Protein AF-A0A1Q5UKC8-F1 (afdb_monomer_lite)

Foldseek 3Di:
DVCLLPDPDPDDDDPDPPDDSPPPVSSVCVVVVVDDDDDDDPLLPLCCLVPDDDDPVSVVVSCVVVVHDDDDDD

Sequence (74 aa):
TVDLLTREKSSFQTKLRHVDIHQLWIRQEVQAKRLRIEWIKSAEMLADGLTKRFSAEKHAVFVQQLGMEILPTQ

Radius of gyration: 17.95 Å; chains: 1; bounding box: 32×31×53 Å

Organism: NCBI:txid1316194

Structure (mmCIF, N/CA/C/O backbone):
data_AF-A0A1Q5UKC8-F1
#
_entry.id   AF-A0A1Q5UKC8-F1
#
loop_
_atom_site.group_PDB
_atom_site.id
_atom_site.type_symbol
_atom_site.label_atom_id
_atom_site.label_alt_id
_atom_site.label_comp_id
_atom_site.label_asym_id
_atom_site.label_entity_id
_atom_site.label_seq_id
_atom_site.pdbx_PDB_ins_code
_atom_site.Cartn_x
_atom_site.Cartn_y
_atom_site.Cartn_z
_atom_site.occupancy
_atom_site.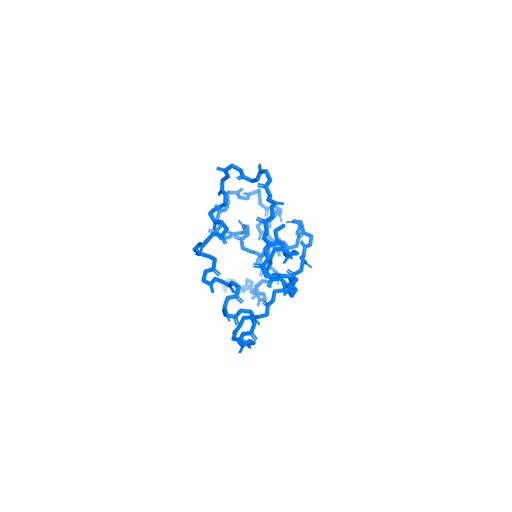B_iso_or_equiv
_atom_site.auth_seq_id
_atom_site.auth_comp_id
_atom_site.auth_asym_id
_atom_site.auth_atom_id
_atom_site.pdbx_PDB_model_num
ATOM 1 N N . THR A 1 1 ? -4.111 5.237 8.704 1.00 66.25 1 THR A N 1
ATOM 2 C CA . THR A 1 1 ? -5.356 4.651 8.161 1.00 66.25 1 THR A CA 1
ATOM 3 C C . THR A 1 1 ? -5.524 3.193 8.536 1.00 66.25 1 THR A C 1
ATOM 5 O O . THR A 1 1 ? -6.604 2.866 8.993 1.00 66.25 1 THR A O 1
ATOM 8 N N . VAL A 1 2 ? -4.498 2.334 8.429 1.00 79.69 2 VAL A N 1
ATOM 9 C CA . VAL A 1 2 ? -4.591 0.914 8.851 1.00 79.69 2 VAL A CA 1
ATOM 10 C C . VAL A 1 2 ? -5.126 0.766 10.286 1.00 79.69 2 VAL A C 1
ATOM 12 O O . VAL A 1 2 ? -6.108 0.064 10.493 1.00 79.69 2 VAL A O 1
ATOM 15 N N . ASP A 1 3 ? -4.606 1.545 11.238 1.00 81.31 3 ASP A N 1
ATOM 16 C CA . ASP A 1 3 ? -5.087 1.576 12.633 1.00 81.31 3 ASP A CA 1
ATOM 17 C C . ASP A 1 3 ? -6.584 1.878 12.810 1.00 81.31 3 ASP A C 1
ATOM 19 O O . ASP A 1 3 ? -7.189 1.444 13.789 1.00 81.31 3 ASP A O 1
ATOM 23 N N . LEU A 1 4 ? -7.192 2.639 11.891 1.00 81.62 4 LEU A N 1
ATOM 24 C CA . LEU A 1 4 ? -8.626 2.949 11.928 1.00 81.62 4 LEU A CA 1
ATOM 25 C C . LEU A 1 4 ? -9.468 1.692 11.654 1.00 81.62 4 LEU A C 1
ATOM 27 O O . LEU A 1 4 ? -10.583 1.566 12.152 1.00 81.62 4 LEU A O 1
ATOM 31 N N . LEU A 1 5 ? -8.924 0.762 10.869 1.00 81.75 5 LEU A N 1
ATOM 32 C CA . LEU A 1 5 ? -9.603 -0.448 10.416 1.00 81.75 5 LEU A CA 1
ATOM 33 C C . LEU A 1 5 ? -9.401 -1.616 11.388 1.00 81.75 5 LEU A C 1
ATOM 35 O O . LEU A 1 5 ? -10.276 -2.469 11.490 1.00 81.75 5 LEU A O 1
ATOM 39 N N . THR A 1 6 ? -8.286 -1.639 12.124 1.00 78.81 6 THR A N 1
ATOM 40 C CA . THR A 1 6 ? -7.898 -2.775 12.979 1.00 78.81 6 THR A CA 1
ATOM 41 C C . THR A 1 6 ? -8.180 -2.583 14.472 1.00 78.81 6 THR A C 1
ATOM 43 O O . THR A 1 6 ? -8.291 -3.572 15.191 1.00 78.81 6 THR A O 1
ATOM 46 N N . ARG A 1 7 ? -8.323 -1.348 14.981 1.00 76.69 7 ARG A N 1
ATOM 47 C CA . ARG A 1 7 ? -8.599 -1.110 16.415 1.00 76.69 7 ARG A CA 1
ATOM 48 C C . ARG A 1 7 ? -10.015 -1.523 16.834 1.00 76.69 7 ARG A C 1
ATOM 50 O O . ARG A 1 7 ? -10.994 -1.223 16.151 1.00 76.69 7 ARG A O 1
ATOM 57 N N . GLU A 1 8 ? -10.135 -2.084 18.039 1.00 66.50 8 GLU A N 1
ATOM 58 C CA . GLU A 1 8 ? -11.403 -2.550 18.634 1.00 66.50 8 GLU A CA 1
ATOM 59 C C . GLU A 1 8 ? -12.276 -1.446 19.262 1.00 66.50 8 GLU A C 1
ATOM 61 O O . GLU A 1 8 ? -13.443 -1.681 19.565 1.00 66.50 8 GLU A O 1
ATOM 66 N N . LYS A 1 9 ? -11.759 -0.221 19.453 1.00 65.25 9 LYS A N 1
ATOM 67 C CA . LYS A 1 9 ? -12.508 0.849 20.143 1.00 65.25 9 LYS A CA 1
ATOM 68 C C . LYS A 1 9 ? -13.808 1.214 19.411 1.00 65.25 9 LYS A C 1
ATOM 70 O O . LYS A 1 9 ? -13.843 1.306 18.183 1.00 65.25 9 LYS A O 1
ATOM 75 N N . SER A 1 10 ? -14.873 1.437 20.182 1.00 59.91 10 SER A N 1
ATOM 76 C CA . SER A 1 10 ? -16.222 1.743 19.686 1.00 59.91 10 SER A C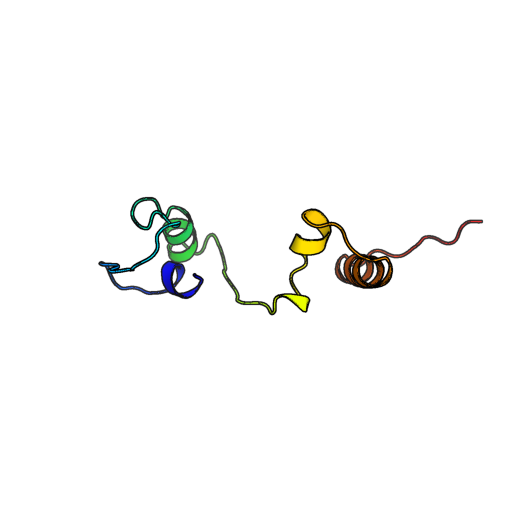A 1
ATOM 77 C C . SER A 1 10 ? -16.416 3.205 19.271 1.00 59.91 10 SER A C 1
ATOM 79 O O . SER A 1 10 ? -17.291 3.474 18.453 1.00 59.91 10 SER A O 1
ATOM 81 N N . SER A 1 11 ? -15.594 4.141 19.767 1.00 62.97 11 SER A N 1
ATOM 82 C CA . SER A 1 11 ? -15.624 5.546 19.341 1.00 62.97 11 SER A CA 1
ATOM 83 C C . SER A 1 11 ? -14.288 5.997 18.748 1.00 62.97 11 SER A C 1
ATOM 85 O O . SER A 1 11 ? -13.207 5.733 19.283 1.00 62.97 11 SER A O 1
ATOM 87 N N . PHE A 1 12 ? -14.376 6.688 17.613 1.00 67.62 12 PHE A N 1
ATOM 88 C CA . PHE A 1 12 ? -13.244 7.293 16.927 1.00 67.62 12 PHE A CA 1
ATOM 89 C C . PHE A 1 12 ? -13.385 8.812 17.002 1.00 67.62 12 PHE A C 1
ATOM 91 O O . PHE A 1 12 ? -14.197 9.402 16.299 1.00 67.62 12 PHE A O 1
ATOM 98 N N . GLN A 1 13 ? -12.583 9.464 17.841 1.00 66.56 13 GLN A N 1
ATOM 99 C CA . GLN A 1 13 ? -12.351 10.901 17.719 1.00 66.56 13 GLN A CA 1
ATOM 100 C C . GLN A 1 13 ? -11.123 11.094 16.836 1.00 66.56 13 GLN A C 1
ATOM 102 O O . GLN A 1 13 ? -9.997 10.820 17.250 1.00 66.56 13 GLN A O 1
ATOM 107 N N . THR A 1 14 ? -11.333 11.516 15.592 1.00 68.31 14 THR A N 1
ATOM 108 C CA . THR A 1 14 ? -10.237 11.773 14.651 1.00 68.31 14 THR A CA 1
ATOM 109 C C . THR A 1 14 ? -10.399 13.162 14.045 1.00 68.31 14 THR A C 1
ATOM 111 O O . THR A 1 14 ? -11.514 13.598 13.785 1.00 68.31 14 THR A O 1
ATOM 114 N N . LYS A 1 15 ? -9.287 13.862 13.794 1.00 75.31 15 LYS A N 1
ATOM 115 C CA . LYS A 1 15 ? -9.279 15.146 13.066 1.00 75.31 15 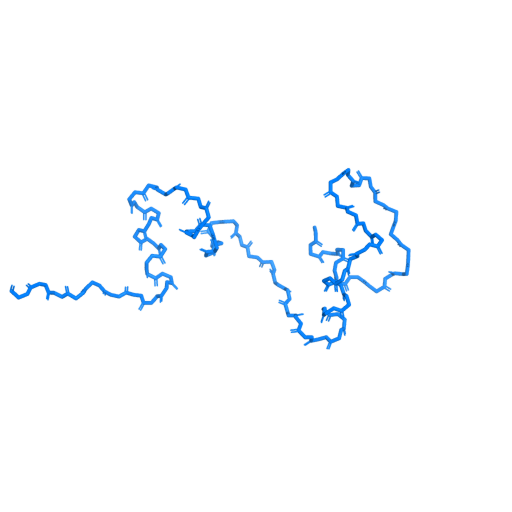LYS A CA 1
ATOM 116 C C . LYS A 1 15 ? -9.234 14.947 11.540 1.00 75.31 15 LYS A C 1
ATOM 118 O O . LYS A 1 15 ? -8.751 15.821 10.821 1.00 75.31 15 LYS A O 1
ATOM 123 N N . LEU A 1 16 ? -9.644 13.776 11.043 1.00 77.44 16 LEU A N 1
ATOM 124 C CA . LEU A 1 16 ? -9.576 13.461 9.618 1.00 77.44 16 LEU A CA 1
ATOM 125 C C . LEU A 1 16 ? -10.611 14.295 8.861 1.00 77.44 16 LEU A C 1
ATOM 127 O O . LEU A 1 16 ? -11.794 14.257 9.170 1.00 77.44 16 LEU A O 1
ATOM 131 N N . ARG A 1 17 ? -10.149 15.050 7.860 1.00 79.12 17 ARG A N 1
ATOM 132 C CA . ARG A 1 17 ? -11.008 15.898 7.013 1.00 79.12 17 ARG A CA 1
ATOM 133 C C . ARG A 1 17 ? -11.523 15.189 5.760 1.00 79.12 17 ARG A C 1
ATOM 135 O O . ARG A 1 17 ? -12.480 15.648 5.156 1.00 79.12 17 ARG A O 1
ATOM 142 N N . HIS A 1 18 ? -10.863 14.103 5.359 1.00 79.94 18 HIS A N 1
ATOM 143 C CA . HIS A 1 18 ? -11.080 13.438 4.067 1.00 79.94 18 HIS A CA 1
ATOM 144 C C . HIS A 1 18 ? -11.503 11.971 4.201 1.00 79.94 18 HIS A C 1
ATOM 146 O O . HIS A 1 18 ? -11.535 11.251 3.210 1.00 79.94 18 HIS A O 1
ATOM 152 N N . VAL A 1 19 ? -11.784 11.507 5.420 1.00 73.56 19 VAL A N 1
ATOM 153 C CA . VAL A 1 19 ? -12.221 10.133 5.684 1.00 73.56 19 VAL A CA 1
ATOM 154 C C . VAL A 1 19 ? -13.494 10.207 6.508 1.00 73.56 19 VAL A C 1
ATOM 156 O O . VAL A 1 19 ? -13.448 10.660 7.651 1.00 73.56 19 VAL A O 1
ATOM 159 N N . ASP A 1 20 ? -14.610 9.760 5.934 1.00 74.25 20 ASP A N 1
ATOM 160 C CA . ASP A 1 20 ? -15.833 9.550 6.700 1.00 74.25 20 ASP A CA 1
ATOM 161 C C . ASP A 1 20 ? -15.680 8.279 7.543 1.00 74.25 20 ASP A C 1
ATOM 163 O O . ASP A 1 20 ? -15.690 7.152 7.047 1.00 74.25 20 ASP A O 1
ATOM 167 N N . ILE A 1 21 ? -15.488 8.480 8.843 1.00 71.12 21 ILE A N 1
ATOM 168 C CA . ILE A 1 21 ? -15.299 7.410 9.822 1.00 71.12 21 ILE A CA 1
ATOM 169 C C . ILE A 1 21 ? -16.612 6.726 10.225 1.00 71.12 21 ILE A C 1
ATOM 171 O O . ILE A 1 21 ? -16.568 5.649 10.820 1.00 71.12 21 ILE A O 1
ATOM 175 N N . HIS A 1 22 ? -17.765 7.325 9.916 1.00 68.12 22 HIS A N 1
ATOM 176 C CA . HIS A 1 22 ? -19.080 6.804 10.288 1.00 68.12 22 HIS A CA 1
ATOM 177 C C . HIS A 1 22 ? -19.611 5.786 9.268 1.00 68.12 22 HIS A C 1
ATOM 179 O O . HIS A 1 22 ? -20.380 4.901 9.637 1.00 68.12 22 HIS A O 1
ATOM 185 N N . GLN A 1 23 ? -19.145 5.846 8.017 1.00 65.94 23 GLN A N 1
ATOM 186 C CA . GLN A 1 23 ? -19.531 4.938 6.926 1.00 65.94 23 GLN A CA 1
ATOM 187 C C . GLN A 1 23 ? -18.406 3.968 6.526 1.00 65.94 23 GLN A C 1
ATOM 189 O O . GLN A 1 23 ? -18.237 3.606 5.361 1.00 65.94 23 GLN A O 1
ATOM 194 N N . LEU A 1 24 ? -17.605 3.530 7.500 1.00 75.94 24 LEU A N 1
ATOM 195 C CA . LEU A 1 24 ? -16.406 2.732 7.254 1.00 75.94 24 LEU A CA 1
ATOM 196 C C . LEU A 1 24 ? -16.730 1.242 7.001 1.00 75.94 24 LEU A C 1
ATOM 198 O O . LEU A 1 24 ? -16.358 0.372 7.788 1.00 75.94 24 LEU A O 1
ATOM 202 N N . TRP A 1 25 ? -17.417 0.929 5.897 1.00 85.56 25 TRP A N 1
ATOM 203 C CA . TRP A 1 25 ? -17.784 -0.449 5.518 1.00 85.56 25 TRP A CA 1
ATOM 204 C C . TRP A 1 25 ? -16.567 -1.386 5.465 1.00 85.56 25 TRP A C 1
ATOM 206 O O . TRP A 1 25 ? -16.647 -2.530 5.898 1.00 85.56 25 TRP A O 1
ATOM 216 N N . ILE A 1 26 ? -15.400 -0.865 5.066 1.00 86.38 26 ILE A N 1
ATOM 217 C CA . ILE A 1 26 ? -14.135 -1.614 5.043 1.00 86.38 26 ILE A CA 1
ATOM 218 C C . ILE A 1 26 ? -13.789 -2.179 6.429 1.00 86.38 26 ILE A C 1
ATOM 220 O O . ILE A 1 26 ? -13.296 -3.298 6.529 1.00 86.38 26 ILE A O 1
ATOM 224 N N . ARG A 1 27 ? -14.080 -1.462 7.523 1.00 84.44 27 ARG A N 1
ATOM 225 C CA . ARG A 1 27 ? -13.841 -1.986 8.878 1.00 84.44 27 ARG A CA 1
ATOM 226 C C . ARG A 1 27 ? -14.727 -3.186 9.187 1.00 84.44 27 ARG A C 1
ATOM 228 O O . ARG A 1 27 ? -14.250 -4.111 9.833 1.00 84.44 27 ARG A O 1
ATOM 235 N N . GLN A 1 28 ? -15.975 -3.192 8.718 1.00 86.25 28 GLN A N 1
ATOM 236 C CA . GLN A 1 28 ? -16.871 -4.337 8.899 1.00 86.25 28 GLN A CA 1
ATOM 237 C C . GLN A 1 28 ? -16.305 -5.574 8.192 1.00 86.25 28 GLN A C 1
ATOM 239 O O . GLN A 1 28 ? -16.269 -6.649 8.783 1.00 86.25 28 GLN A O 1
ATOM 244 N N . GLU A 1 29 ? -15.776 -5.411 6.976 1.00 91.12 29 GLU A N 1
ATOM 245 C CA . GLU A 1 29 ? -15.131 -6.494 6.221 1.00 91.12 29 GLU A CA 1
ATOM 246 C C . GLU A 1 29 ? -13.873 -7.032 6.915 1.00 91.12 29 GLU A C 1
ATOM 248 O O . GLU A 1 29 ? -13.661 -8.245 6.973 1.00 91.12 29 GLU A O 1
ATOM 253 N N . VAL A 1 30 ? -13.054 -6.141 7.483 1.00 89.31 30 VAL A N 1
ATOM 254 C CA . VAL 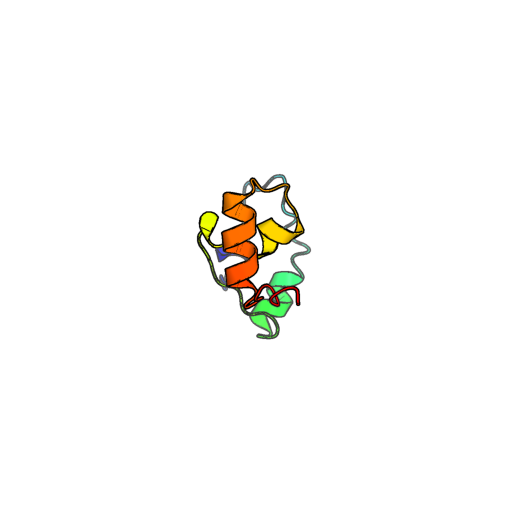A 1 30 ? -11.849 -6.515 8.242 1.00 89.31 30 VAL A CA 1
ATOM 255 C C . VAL A 1 30 ? -12.211 -7.251 9.529 1.00 89.31 30 VAL A C 1
ATOM 257 O O . VAL A 1 30 ? -11.647 -8.304 9.816 1.00 89.31 30 VAL A O 1
ATOM 260 N N . GLN A 1 31 ? -13.182 -6.742 10.293 1.00 86.25 31 GLN A N 1
ATOM 261 C CA . GLN A 1 31 ? -13.658 -7.378 11.527 1.00 86.25 31 GLN A CA 1
ATOM 262 C C . GLN A 1 31 ? -14.305 -8.739 11.255 1.00 86.25 31 GLN A C 1
ATOM 264 O O . GLN A 1 31 ? -14.078 -9.693 11.997 1.00 86.25 31 GLN A O 1
ATOM 269 N N . ALA A 1 32 ? -15.047 -8.854 10.154 1.00 91.62 32 ALA A N 1
ATOM 270 C CA . ALA A 1 32 ? -15.604 -10.114 9.682 1.00 91.62 32 ALA A CA 1
ATOM 271 C C . ALA A 1 32 ? -14.558 -11.050 9.047 1.00 91.62 32 ALA A C 1
ATOM 273 O O . ALA A 1 32 ? -14.921 -12.119 8.561 1.00 91.62 32 ALA A O 1
ATOM 274 N N . LYS A 1 33 ? -13.272 -10.664 9.041 1.00 92.12 33 LYS A N 1
ATOM 275 C CA . LYS A 1 33 ? -12.141 -11.413 8.469 1.00 92.12 33 LYS A CA 1
ATOM 276 C C . LYS A 1 33 ? -12.297 -11.738 6.978 1.00 92.12 33 LYS A C 1
ATOM 278 O O . LYS A 1 33 ? -11.652 -12.655 6.479 1.00 92.12 33 LYS A O 1
ATOM 283 N N . ARG A 1 34 ? -13.127 -10.975 6.261 1.00 94.25 34 ARG A N 1
ATOM 284 C CA . ARG A 1 34 ? -13.297 -11.071 4.803 1.00 94.25 34 ARG A CA 1
ATOM 285 C C . ARG A 1 34 ? -12.213 -10.304 4.051 1.00 94.25 34 ARG A C 1
ATOM 287 O O . ARG A 1 34 ? -11.902 -10.642 2.915 1.00 94.25 34 ARG A O 1
ATOM 294 N N . LEU A 1 35 ? -11.607 -9.310 4.702 1.00 91.25 35 LEU A N 1
ATOM 295 C CA . LEU A 1 35 ? -10.492 -8.534 4.170 1.00 91.25 35 LEU A CA 1
ATOM 296 C C . LEU A 1 35 ? -9.304 -8.561 5.142 1.00 91.25 35 LEU A C 1
ATOM 298 O O . LEU A 1 35 ? -9.439 -8.188 6.307 1.00 91.25 35 LEU A O 1
ATOM 302 N N . ARG A 1 36 ? -8.121 -8.951 4.655 1.00 90.62 36 ARG A N 1
ATOM 303 C CA . ARG A 1 36 ? -6.851 -8.799 5.381 1.00 90.62 36 ARG A CA 1
ATOM 304 C C . ARG A 1 36 ? -6.187 -7.501 4.944 1.00 90.62 36 ARG A C 1
ATOM 306 O O . ARG A 1 36 ? -6.054 -7.249 3.751 1.00 90.62 36 ARG A O 1
ATOM 313 N N . ILE A 1 37 ? -5.767 -6.691 5.910 1.00 88.38 37 ILE A N 1
ATOM 314 C CA . ILE A 1 37 ? -5.066 -5.433 5.647 1.00 88.38 37 ILE A CA 1
ATOM 315 C C . ILE A 1 37 ? -3.668 -5.525 6.215 1.00 88.38 37 ILE A C 1
ATOM 317 O O . ILE A 1 37 ? -3.489 -5.823 7.394 1.00 88.38 37 ILE A O 1
ATOM 321 N N . GLU A 1 38 ? -2.698 -5.204 5.373 1.00 89.31 38 GLU A N 1
ATOM 322 C CA . GLU A 1 38 ? -1.292 -5.148 5.735 1.00 89.31 38 GLU A CA 1
ATOM 323 C C . GLU A 1 38 ? -0.712 -3.819 5.293 1.00 89.31 38 GLU A C 1
ATOM 325 O O . GLU A 1 38 ? -1.094 -3.256 4.265 1.00 89.31 38 GLU A O 1
ATOM 330 N N . TRP A 1 39 ? 0.202 -3.301 6.101 1.00 89.56 39 TRP A N 1
ATOM 331 C CA . TRP A 1 39 ? 0.984 -2.155 5.689 1.00 89.56 39 TRP A CA 1
ATOM 332 C C . TRP A 1 39 ? 2.149 -2.634 4.826 1.00 89.56 39 TRP A C 1
ATOM 334 O O . TRP A 1 39 ? 2.888 -3.529 5.229 1.00 89.56 39 TRP A O 1
ATOM 344 N N . ILE A 1 40 ? 2.326 -1.996 3.673 1.00 90.56 40 ILE A N 1
ATOM 345 C CA . ILE A 1 40 ? 3.485 -2.176 2.798 1.00 90.56 40 ILE A CA 1
ATOM 346 C C . ILE A 1 40 ? 4.138 -0.819 2.554 1.00 90.56 40 ILE A C 1
ATOM 348 O O . ILE A 1 40 ? 3.474 0.223 2.614 1.00 90.56 40 ILE A O 1
ATOM 352 N N . LYS A 1 41 ? 5.448 -0.809 2.292 1.00 90.19 41 LYS A N 1
ATOM 353 C CA . LYS A 1 41 ? 6.148 0.437 1.968 1.00 90.19 41 LYS A CA 1
ATOM 354 C C . LYS A 1 41 ? 5.614 0.983 0.649 1.00 90.19 41 LYS A C 1
ATOM 356 O O . LYS A 1 41 ? 5.338 0.225 -0.273 1.00 90.19 41 LYS A O 1
ATOM 361 N N . SER A 1 42 ? 5.566 2.307 0.502 1.00 85.69 42 SER A N 1
ATOM 362 C CA . SER A 1 42 ? 5.100 2.937 -0.743 1.00 85.69 42 SER A CA 1
ATOM 363 C C . SER A 1 42 ? 5.892 2.495 -1.980 1.00 85.69 42 SER A C 1
ATOM 365 O O . SER A 1 42 ? 5.331 2.416 -3.063 1.00 85.69 42 SER A O 1
ATOM 367 N N . ALA A 1 43 ? 7.184 2.186 -1.826 1.00 83.12 43 ALA A N 1
ATOM 368 C CA . ALA A 1 43 ? 8.023 1.681 -2.916 1.00 83.12 43 ALA A CA 1
ATOM 369 C C . ALA A 1 43 ? 7.642 0.260 -3.378 1.00 83.12 43 ALA A C 1
ATOM 371 O O . ALA A 1 43 ? 7.986 -0.135 -4.485 1.00 83.12 43 ALA A O 1
ATOM 372 N N . GLU A 1 44 ? 6.926 -0.491 -2.542 1.00 85.94 44 GLU A N 1
ATOM 373 C CA . GLU A 1 44 ? 6.488 -1.871 -2.779 1.00 85.94 44 GLU A CA 1
ATOM 374 C C . GLU A 1 44 ? 4.994 -1.929 -3.161 1.00 85.94 44 GLU A C 1
ATOM 376 O O . GLU A 1 44 ? 4.426 -3.006 -3.325 1.00 85.94 44 GLU A O 1
ATOM 381 N N . MET A 1 45 ? 4.334 -0.771 -3.303 1.00 91.12 45 MET A N 1
ATOM 382 C CA . MET A 1 45 ? 2.906 -0.665 -3.595 1.00 91.12 45 MET A CA 1
ATOM 383 C C . MET A 1 45 ? 2.606 -1.060 -5.045 1.00 91.12 45 MET A C 1
ATOM 385 O O . MET A 1 45 ? 2.557 -0.208 -5.928 1.00 91.12 45 MET A O 1
ATOM 389 N N . LEU A 1 46 ? 2.337 -2.345 -5.287 1.00 90.69 46 LEU A N 1
ATOM 390 C CA . LEU A 1 46 ? 2.034 -2.886 -6.621 1.00 90.69 46 LEU A CA 1
ATOM 391 C C . LEU A 1 46 ? 0.927 -2.103 -7.355 1.00 90.69 46 LEU A C 1
ATOM 393 O O . LEU A 1 46 ? 1.020 -1.852 -8.555 1.00 90.69 46 LEU A O 1
ATOM 397 N N . ALA A 1 47 ? -0.104 -1.663 -6.624 1.00 91.56 47 ALA A N 1
ATOM 398 C CA . ALA A 1 47 ? -1.224 -0.896 -7.174 1.00 91.56 47 ALA A CA 1
ATOM 399 C C . ALA A 1 47 ? -0.802 0.436 -7.827 1.00 91.56 47 ALA A C 1
ATOM 401 O O . ALA A 1 47 ? -1.526 0.964 -8.675 1.00 91.56 47 ALA A O 1
ATOM 402 N N . ASP A 1 48 ? 0.367 0.979 -7.475 1.00 92.00 48 ASP A N 1
ATOM 403 C CA . ASP A 1 48 ? 0.884 2.197 -8.095 1.00 92.00 48 ASP A CA 1
ATOM 404 C C . ASP A 1 48 ? 1.165 1.991 -9.587 1.00 92.00 48 ASP A C 1
ATOM 406 O O . ASP A 1 48 ? 0.894 2.899 -10.373 1.00 92.00 48 ASP A O 1
ATOM 410 N N . GLY A 1 49 ? 1.620 0.801 -9.997 1.00 90.81 49 GLY A N 1
ATOM 411 C CA . GLY A 1 49 ? 1.873 0.498 -11.411 1.00 90.81 49 GLY A CA 1
ATOM 412 C C . GLY A 1 49 ? 0.607 0.485 -12.267 1.00 90.81 49 GLY A C 1
ATOM 413 O O . GLY A 1 49 ? 0.674 0.729 -13.467 1.00 90.81 49 GLY A O 1
ATOM 414 N N . LEU A 1 50 ? -0.557 0.282 -11.642 1.00 91.12 50 LEU A N 1
ATOM 415 C CA . LEU A 1 50 ? -1.865 0.303 -12.302 1.00 91.12 50 LEU A CA 1
ATOM 416 C C . LEU A 1 50 ? -2.543 1.681 -12.284 1.00 91.12 50 LEU A C 1
ATOM 418 O O . LEU A 1 50 ? -3.497 1.904 -13.023 1.00 91.12 50 LEU A O 1
ATOM 422 N N . THR A 1 51 ? -2.099 2.598 -11.421 1.00 92.50 51 THR A N 1
ATOM 423 C CA . THR A 1 51 ? -2.815 3.859 -11.144 1.00 92.50 51 THR A CA 1
ATOM 424 C C . THR A 1 51 ? -2.002 5.114 -11.443 1.00 92.50 51 THR 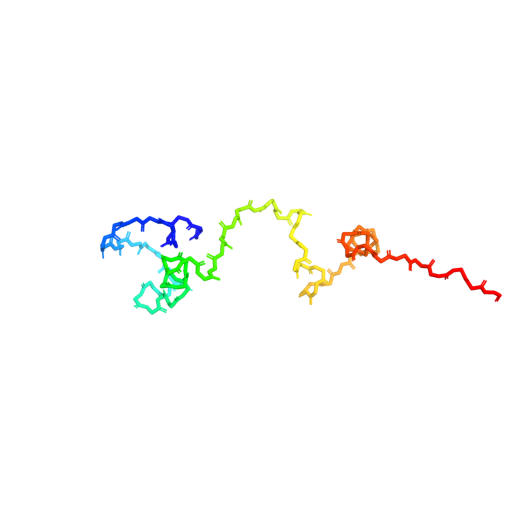A C 1
ATOM 426 O O . THR A 1 51 ? -2.569 6.203 -11.548 1.00 92.50 51 THR A O 1
ATOM 429 N N . LYS A 1 52 ? -0.680 4.996 -11.595 1.00 91.06 52 LYS A N 1
ATOM 430 C CA . LYS A 1 52 ? 0.235 6.122 -11.802 1.00 91.06 52 LYS A CA 1
ATOM 431 C C . LYS A 1 52 ? 1.048 5.933 -13.078 1.00 91.06 52 LYS A C 1
ATOM 433 O O . LYS A 1 52 ? 1.303 4.824 -13.530 1.00 91.06 52 LYS A O 1
ATOM 438 N N . ARG A 1 53 ? 1.520 7.048 -13.641 1.00 89.88 53 ARG A N 1
ATOM 439 C CA . ARG A 1 53 ? 2.530 7.021 -14.708 1.00 89.88 53 ARG A CA 1
ATOM 440 C C . ARG A 1 53 ? 3.891 6.690 -14.104 1.00 89.88 53 ARG A C 1
ATOM 442 O O . ARG A 1 53 ? 4.314 7.359 -13.160 1.00 89.88 53 ARG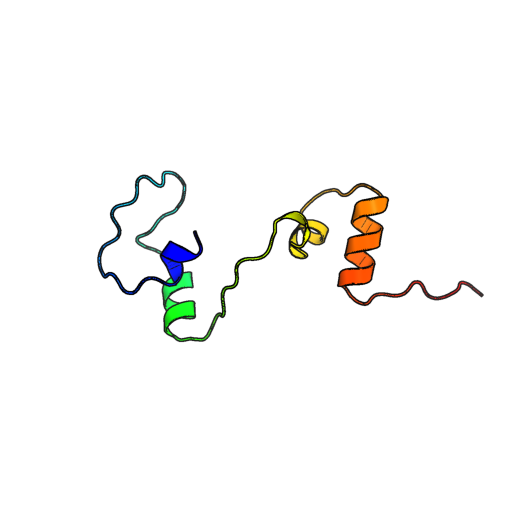 A O 1
ATOM 449 N N . PHE A 1 54 ? 4.576 5.697 -14.658 1.00 91.00 54 PHE A N 1
ATOM 450 C CA . PHE A 1 54 ? 5.899 5.261 -14.211 1.00 91.00 54 PHE A CA 1
ATOM 451 C C . PHE A 1 54 ? 6.996 5.669 -15.195 1.00 91.00 54 PHE A C 1
ATOM 453 O O . PHE A 1 54 ? 6.764 5.789 -16.396 1.00 91.00 54 PHE A O 1
ATOM 460 N N . SER A 1 55 ? 8.206 5.879 -14.670 1.00 92.94 55 SER A N 1
ATOM 461 C CA . SER A 1 55 ? 9.413 5.853 -15.497 1.00 92.94 55 SER A CA 1
ATOM 462 C C . SER A 1 55 ? 9.664 4.425 -15.993 1.00 92.94 55 SER A C 1
ATOM 464 O O . SER A 1 55 ? 9.170 3.466 -15.397 1.00 92.94 55 SER A O 1
ATOM 466 N N . ALA A 1 56 ? 10.461 4.271 -17.053 1.00 91.62 56 ALA A N 1
ATOM 467 C CA . ALA A 1 56 ? 10.777 2.955 -17.616 1.00 91.62 56 ALA A CA 1
ATOM 468 C C . ALA A 1 56 ? 11.353 1.982 -16.567 1.00 91.62 56 ALA A C 1
ATOM 470 O O . ALA A 1 56 ? 10.940 0.829 -16.498 1.00 91.62 56 ALA A O 1
ATOM 471 N N . GLU A 1 57 ? 12.235 2.472 -15.692 1.00 90.88 57 GLU A N 1
ATOM 472 C CA . GLU A 1 57 ? 12.824 1.696 -14.594 1.00 90.88 57 GLU A CA 1
ATOM 473 C C . GLU A 1 57 ? 11.766 1.181 -13.605 1.00 90.88 57 GLU A C 1
ATOM 475 O O . GLU A 1 57 ? 11.712 -0.011 -13.310 1.00 90.88 57 GLU A O 1
ATOM 480 N N . LYS A 1 58 ? 10.865 2.056 -13.134 1.00 90.12 58 LYS A N 1
ATOM 481 C CA . LYS A 1 58 ? 9.793 1.656 -12.207 1.00 90.12 58 LYS A CA 1
ATOM 482 C C . LYS A 1 58 ? 8.809 0.690 -12.853 1.00 90.12 58 LYS A C 1
ATOM 484 O O . LYS A 1 58 ? 8.304 -0.205 -12.184 1.00 90.12 58 LYS A O 1
ATOM 489 N N . HIS A 1 59 ? 8.547 0.864 -14.145 1.00 91.56 59 HIS A N 1
ATOM 490 C CA . HIS A 1 59 ? 7.706 -0.056 -14.896 1.00 91.56 59 HIS A CA 1
ATOM 491 C C . HIS A 1 59 ? 8.350 -1.444 -15.014 1.00 91.56 59 HIS A C 1
ATOM 493 O O . HIS A 1 59 ? 7.662 -2.439 -14.822 1.00 91.56 59 HIS A O 1
ATOM 499 N N . ALA A 1 60 ? 9.663 -1.535 -15.252 1.00 90.56 60 ALA A N 1
ATOM 500 C CA . ALA A 1 60 ? 10.364 -2.820 -15.290 1.00 90.56 60 ALA A CA 1
ATOM 501 C C . ALA A 1 60 ? 10.260 -3.576 -13.952 1.00 90.56 60 ALA A C 1
ATOM 503 O O . ALA A 1 60 ? 9.939 -4.763 -13.941 1.00 90.56 60 ALA A O 1
ATOM 504 N N . VAL A 1 61 ? 10.445 -2.877 -12.826 1.00 90.06 61 VAL A N 1
ATOM 505 C CA . VAL A 1 61 ? 10.253 -3.461 -11.485 1.00 90.06 61 VAL A CA 1
ATOM 506 C C . VAL A 1 61 ? 8.807 -3.926 -11.288 1.00 90.06 61 VAL A C 1
ATOM 508 O O . VAL A 1 61 ? 8.579 -5.031 -10.808 1.00 90.06 61 VAL A O 1
ATOM 511 N N . PHE A 1 62 ? 7.824 -3.124 -11.697 1.00 91.44 62 PHE A N 1
ATOM 512 C CA . PHE A 1 62 ? 6.409 -3.491 -11.613 1.00 91.44 62 PHE A CA 1
ATOM 513 C C . PHE A 1 62 ? 6.072 -4.762 -12.411 1.00 91.44 62 PHE A C 1
ATOM 515 O O . PHE A 1 62 ? 5.391 -5.646 -11.897 1.00 91.44 62 PHE A O 1
ATOM 522 N N . VAL A 1 63 ? 6.593 -4.898 -13.634 1.00 91.50 63 VAL A N 1
ATOM 523 C CA . VAL A 1 63 ? 6.409 -6.095 -14.476 1.00 91.50 63 VAL A CA 1
ATOM 524 C C . VAL A 1 63 ? 6.988 -7.342 -13.795 1.00 91.50 63 VAL A C 1
ATOM 526 O O . VAL A 1 63 ? 6.329 -8.381 -13.762 1.00 91.50 63 VAL A O 1
ATOM 529 N N . GLN A 1 64 ? 8.165 -7.228 -13.169 1.00 89.69 64 GLN A N 1
ATOM 530 C CA . GLN A 1 64 ? 8.743 -8.316 -12.371 1.00 89.69 64 GLN A CA 1
ATOM 531 C C . GLN A 1 64 ? 7.872 -8.674 -11.161 1.00 89.69 64 GLN A C 1
ATOM 533 O O . GLN A 1 64 ? 7.671 -9.852 -10.877 1.00 89.69 64 GLN A O 1
ATOM 538 N N . GLN A 1 65 ? 7.310 -7.681 -10.463 1.00 88.62 65 GLN A N 1
ATOM 539 C CA . GLN A 1 65 ? 6.414 -7.917 -9.323 1.00 88.62 65 GLN A CA 1
ATOM 540 C C . GLN A 1 65 ? 5.108 -8.622 -9.725 1.00 88.62 65 GLN A C 1
ATOM 542 O O . GLN A 1 65 ? 4.516 -9.316 -8.901 1.00 88.62 65 GLN A O 1
ATOM 547 N N . LEU A 1 66 ? 4.669 -8.476 -10.978 1.00 91.50 66 LEU A N 1
ATOM 548 C CA . LEU A 1 66 ? 3.538 -9.224 -11.533 1.00 91.50 66 LEU A CA 1
ATOM 549 C C . LEU A 1 66 ? 3.897 -10.665 -11.932 1.00 91.50 66 LEU A C 1
ATOM 551 O O . LEU A 1 66 ? 3.007 -11.412 -12.335 1.00 91.50 66 LEU A O 1
ATOM 555 N N . GLY A 1 67 ? 5.173 -11.056 -11.845 1.00 90.38 67 GLY A N 1
ATOM 556 C CA . GLY A 1 67 ? 5.651 -12.352 -12.326 1.00 90.38 67 GLY A CA 1
ATOM 557 C C . GLY A 1 67 ? 5.546 -12.492 -13.845 1.00 90.38 67 GLY A C 1
ATOM 558 O O . GLY A 1 67 ? 5.382 -13.599 -14.350 1.00 90.38 67 GLY A O 1
ATOM 559 N N . MET A 1 68 ? 5.574 -11.372 -14.572 1.00 89.81 68 MET A N 1
ATOM 560 C CA . MET A 1 68 ? 5.494 -11.361 -16.028 1.00 89.81 68 MET A CA 1
ATOM 561 C C . MET A 1 68 ? 6.893 -11.423 -16.638 1.00 89.81 68 MET A C 1
ATOM 563 O O . MET A 1 68 ? 7.798 -10.700 -16.221 1.00 89.81 68 MET A O 1
ATOM 567 N N . GLU A 1 69 ? 7.043 -12.242 -17.674 1.00 82.94 69 GLU A N 1
ATOM 568 C CA . GLU A 1 69 ? 8.276 -12.363 -18.448 1.00 82.94 69 GLU A CA 1
ATOM 569 C C . GLU A 1 69 ? 8.040 -11.907 -19.886 1.00 82.94 69 GLU A C 1
ATOM 571 O O . GLU A 1 69 ? 6.977 -12.131 -20.472 1.00 82.94 69 GLU A O 1
ATOM 576 N N . ILE A 1 70 ? 9.040 -11.243 -20.463 1.00 78.75 70 ILE A N 1
ATOM 577 C CA . ILE A 1 70 ? 9.006 -10.877 -21.876 1.00 78.75 70 ILE A CA 1
ATOM 578 C C . ILE A 1 70 ? 9.277 -12.149 -22.672 1.00 78.75 70 ILE A C 1
ATOM 580 O O . ILE A 1 70 ? 10.356 -12.731 -22.568 1.00 78.75 70 ILE A O 1
ATOM 584 N N . LEU A 1 71 ? 8.301 -12.569 -23.476 1.00 81.81 71 LEU A N 1
ATOM 585 C CA . LEU A 1 71 ? 8.505 -13.667 -24.412 1.00 81.81 71 LEU A CA 1
ATOM 586 C C . LEU A 1 71 ? 9.554 -13.250 -25.454 1.00 81.81 71 LEU A C 1
ATOM 588 O O . LEU A 1 71 ? 9.439 -12.154 -26.011 1.00 81.81 71 LEU A O 1
ATOM 592 N N . PRO A 1 72 ? 10.564 -14.092 -25.734 1.00 79.50 72 PRO A N 1
ATOM 593 C CA . PRO A 1 72 ? 11.532 -13.796 -26.776 1.00 79.50 72 PRO A CA 1
ATOM 594 C C . PRO A 1 72 ? 10.814 -13.719 -28.124 1.00 79.50 72 PRO A C 1
ATOM 596 O O . PRO A 1 72 ? 10.076 -14.628 -28.509 1.00 79.50 72 PRO A O 1
ATOM 599 N N . THR A 1 73 ? 11.021 -12.614 -28.833 1.00 76.75 73 THR A N 1
ATOM 600 C CA . THR A 1 73 ? 10.552 -12.459 -30.208 1.00 76.75 73 THR A CA 1
ATOM 601 C C . THR A 1 73 ? 11.397 -13.370 -31.099 1.00 76.75 73 THR A C 1
ATOM 603 O O . THR A 1 73 ? 12.620 -13.226 -31.117 1.00 76.75 73 THR A O 1
ATOM 606 N N . GLN A 1 74 ? 10.748 -14.328 -31.769 1.00 57.97 74 GLN A N 1
ATOM 607 C CA . GLN A 1 74 ? 11.355 -15.182 -32.802 1.00 57.97 74 GLN A CA 1
ATOM 608 C C . GLN A 1 74 ? 11.783 -14.360 -34.021 1.00 57.97 74 GLN A C 1
ATOM 610 O O . GLN A 1 74 ? 11.063 -13.385 -34.344 1.00 57.97 74 GLN A O 1
#

pLDDT: mean 83.19, std 9.45, range [57.97, 94.25]

Secondary structure (DSSP, 8-state):
-HHHHH---S------SS--STT-HHHHHHHTTSS------GGG-TTHHHHS---HHHHHHHHHHTT--PPPP-